Protein AF-A0A4P5P5Z7-F1 (afdb_monomer_lite)

Sequence (112 aa):
MKWGDQAMESFSYRGLKITPVQTKWMLKELASYMTFEGAITYERLKEDEFNYYLMPKRDLLQLLERVAPSNQEPVIVYRVEGTLVTNHLKNEEIRGEYLATRWGFLQLVCKE

Foldseek 3Di:
DDPDDPPPQWDDAQFKIKHKDQDPDDPVRQVVQWDQAQFEFQDDDPPDPHHYHHANPVSQVVVCVSVPQCPDPPFIKIFIFGWHDHPPDPTDTDGAIWGRDPGGTTGGDDDD

Structure (mmCIF, N/CA/C/O backbone):
data_AF-A0A4P5P5Z7-F1
#
_entry.id   AF-A0A4P5P5Z7-F1
#
loop_
_atom_site.group_PDB
_atom_site.id
_atom_site.type_symbol
_atom_site.label_atom_id
_atom_site.label_alt_id
_atom_site.label_comp_id
_atom_site.label_asym_id
_atom_site.label_entity_id
_atom_site.label_seq_id
_atom_site.pdbx_PDB_ins_code
_atom_site.Cartn_x
_atom_site.Cartn_y
_atom_site.Cartn_z
_atom_site.occupancy
_atom_site.B_iso_or_equiv
_atom_site.auth_seq_id
_atom_site.auth_comp_id
_atom_site.auth_asym_id
_atom_site.auth_atom_id
_atom_site.pdbx_PDB_model_num
ATOM 1 N N . MET A 1 1 ? 8.202 15.708 29.208 1.00 34.72 1 MET A N 1
ATOM 2 C CA . MET A 1 1 ? 8.414 15.624 27.748 1.00 34.72 1 MET A CA 1
ATOM 3 C C . MET A 1 1 ? 7.053 15.521 27.090 1.00 34.72 1 MET A C 1
ATOM 5 O O . MET A 1 1 ? 6.357 14.547 27.335 1.00 34.72 1 MET A O 1
ATOM 9 N N . LYS A 1 2 ? 6.630 16.558 26.361 1.00 32.75 2 LYS A N 1
ATOM 10 C CA . LYS A 1 2 ? 5.386 16.518 25.591 1.00 32.75 2 LYS A CA 1
ATOM 11 C C . LYS A 1 2 ? 5.660 15.712 24.324 1.00 32.75 2 LYS A C 1
ATOM 13 O O . LYS A 1 2 ? 6.438 16.155 23.490 1.00 32.75 2 LYS A O 1
ATOM 18 N N . TRP A 1 3 ? 5.071 14.528 24.219 1.00 38.25 3 TRP A N 1
ATOM 19 C CA . TRP A 1 3 ? 4.897 13.853 22.936 1.00 38.25 3 TRP A CA 1
ATOM 20 C C . TRP A 1 3 ? 3.772 14.600 22.219 1.00 38.25 3 TRP A C 1
ATOM 22 O O . TRP A 1 3 ? 2.602 14.301 22.423 1.00 38.25 3 TRP A O 1
ATOM 32 N N . GLY A 1 4 ? 4.122 15.679 21.528 1.00 35.62 4 GLY A N 1
ATOM 33 C CA . GLY A 1 4 ? 3.183 16.510 20.785 1.00 35.62 4 GLY A CA 1
ATOM 34 C C . GLY A 1 4 ? 3.684 16.655 19.361 1.00 35.62 4 GLY A C 1
ATOM 35 O O . GLY A 1 4 ? 4.758 17.213 19.161 1.00 35.62 4 GLY A O 1
ATOM 36 N N . ASP A 1 5 ? 2.914 16.109 18.423 1.00 39.41 5 ASP A N 1
ATOM 37 C CA . ASP A 1 5 ? 2.945 16.407 16.992 1.00 39.41 5 ASP A CA 1
ATOM 38 C C . ASP A 1 5 ? 4.312 16.314 16.302 1.00 39.41 5 ASP A C 1
ATOM 40 O O . ASP A 1 5 ? 4.842 17.294 15.781 1.00 39.41 5 ASP A O 1
ATOM 44 N N . GLN A 1 6 ? 4.838 15.093 16.154 1.00 43.53 6 GLN A N 1
ATOM 45 C CA . GLN A 1 6 ? 5.511 14.806 14.887 1.00 43.53 6 GLN A CA 1
ATOM 46 C C . GLN A 1 6 ? 4.411 14.752 13.826 1.00 43.53 6 GLN A C 1
ATOM 48 O O . GLN A 1 6 ? 3.785 13.715 13.613 1.00 43.53 6 GLN A O 1
ATOM 53 N N . ALA A 1 7 ? 4.127 15.898 13.203 1.00 51.62 7 ALA A N 1
ATOM 54 C CA . ALA A 1 7 ? 3.403 15.913 11.946 1.00 51.62 7 ALA A CA 1
ATOM 55 C C . ALA A 1 7 ? 4.148 14.948 11.018 1.00 51.62 7 ALA A C 1
ATOM 57 O O . ALA A 1 7 ? 5.307 15.185 10.680 1.00 51.62 7 ALA A O 1
ATOM 58 N N . MET A 1 8 ? 3.539 13.809 10.681 1.00 67.38 8 MET A N 1
ATOM 59 C CA . MET A 1 8 ? 4.108 12.975 9.635 1.00 67.38 8 MET A CA 1
ATOM 60 C C . MET A 1 8 ? 4.028 13.818 8.363 1.00 67.38 8 MET A C 1
ATOM 62 O O . MET A 1 8 ? 2.943 14.147 7.887 1.00 67.38 8 MET A O 1
ATOM 66 N N . GLU A 1 9 ? 5.173 14.275 7.875 1.00 83.06 9 GLU A N 1
ATOM 67 C CA . GLU A 1 9 ? 5.233 15.088 6.670 1.00 83.06 9 GLU A CA 1
ATOM 68 C C . GLU A 1 9 ? 5.105 14.194 5.437 1.00 83.06 9 GLU A C 1
ATOM 70 O O . GLU A 1 9 ? 5.455 13.010 5.450 1.00 83.06 9 GLU A O 1
ATOM 75 N N . SER A 1 10 ? 4.589 14.767 4.349 1.00 90.88 10 SER A N 1
ATOM 76 C CA . SER A 1 10 ? 4.619 14.071 3.065 1.00 90.88 10 SER A CA 1
ATOM 77 C C . SER A 1 10 ? 6.063 13.872 2.621 1.00 90.88 10 SER A C 1
ATOM 79 O O . SER A 1 10 ? 6.885 14.776 2.763 1.00 90.88 10 SER A O 1
ATOM 81 N N . PHE A 1 11 ? 6.370 12.725 2.027 1.00 93.19 11 PHE A N 1
ATOM 82 C CA . PHE A 1 11 ? 7.713 12.439 1.537 1.00 93.19 11 PHE A CA 1
ATOM 83 C C . PHE A 1 11 ? 7.689 11.717 0.196 1.00 93.19 11 PHE A C 1
ATOM 85 O O . PHE A 1 11 ? 6.730 11.030 -0.154 1.00 93.19 11 PHE A O 1
ATOM 92 N N . SER A 1 12 ? 8.783 11.858 -0.549 1.00 93.00 12 SER A N 1
ATOM 93 C CA . SER A 1 12 ? 8.987 11.137 -1.800 1.00 93.00 12 SER A CA 1
ATOM 94 C C . SER A 1 12 ? 9.818 9.877 -1.573 1.00 93.00 12 SER A C 1
ATOM 96 O O . SER A 1 12 ? 10.823 9.891 -0.857 1.00 93.00 12 SER A O 1
ATOM 98 N N . TYR A 1 13 ? 9.434 8.787 -2.226 1.00 91.00 13 TYR A N 1
ATOM 99 C CA . TYR A 1 13 ? 10.163 7.527 -2.229 1.00 91.00 13 TYR A CA 1
ATOM 100 C C . TYR A 1 13 ? 10.100 6.899 -3.620 1.00 91.00 13 TYR A C 1
ATOM 102 O O . TYR A 1 13 ? 9.040 6.479 -4.064 1.00 91.00 13 TYR A O 1
ATOM 110 N N . ARG A 1 14 ? 11.242 6.828 -4.318 1.00 88.31 14 ARG A N 1
ATOM 111 C CA . ARG A 1 14 ? 11.368 6.110 -5.606 1.00 88.31 14 ARG A CA 1
ATOM 112 C C . ARG A 1 14 ? 10.317 6.500 -6.668 1.00 88.31 14 ARG A C 1
ATOM 114 O O . ARG A 1 14 ? 9.825 5.641 -7.383 1.00 88.31 14 ARG A O 1
ATOM 121 N N . GLY A 1 15 ? 9.985 7.788 -6.779 1.00 88.69 15 GLY A N 1
ATOM 122 C CA . GLY A 1 15 ? 8.977 8.278 -7.735 1.00 88.69 15 GLY A CA 1
ATOM 123 C C . GLY A 1 15 ? 7.535 8.247 -7.218 1.00 88.69 15 GLY A C 1
ATOM 124 O O . GLY A 1 15 ? 6.644 8.764 -7.886 1.00 88.69 15 GLY A O 1
ATOM 125 N N . LEU A 1 16 ? 7.315 7.718 -6.013 1.00 92.81 16 LEU A N 1
ATOM 126 C CA . LEU A 1 16 ? 6.066 7.848 -5.274 1.00 92.81 16 LEU A CA 1
ATOM 127 C C . LEU A 1 16 ? 6.124 9.075 -4.369 1.00 92.81 16 LEU A C 1
ATOM 129 O O . LEU A 1 16 ? 7.153 9.345 -3.746 1.00 92.81 16 LEU A O 1
ATOM 133 N N . LYS A 1 17 ? 5.003 9.770 -4.244 1.00 95.44 17 LYS A N 1
ATOM 134 C CA . LYS A 1 17 ? 4.726 10.737 -3.189 1.00 95.44 17 LYS A CA 1
ATOM 135 C C . LYS A 1 17 ? 3.777 10.085 -2.188 1.00 95.44 17 LYS A C 1
ATOM 137 O O . LYS A 1 17 ? 2.733 9.559 -2.565 1.00 95.44 17 LYS A O 1
ATOM 142 N N . ILE A 1 18 ? 4.175 10.100 -0.922 1.00 94.00 18 ILE A N 1
ATOM 143 C CA . ILE A 1 18 ? 3.469 9.477 0.190 1.00 94.00 18 ILE A CA 1
ATOM 144 C C . ILE A 1 18 ? 3.022 10.598 1.114 1.00 94.00 18 ILE A C 1
ATOM 146 O O . ILE A 1 18 ? 3.851 11.317 1.670 1.00 94.00 18 ILE A O 1
ATOM 150 N N . THR A 1 19 ? 1.714 10.741 1.280 1.00 93.56 19 THR A N 1
ATOM 151 C CA . THR A 1 19 ? 1.104 11.729 2.164 1.00 93.56 19 THR A CA 1
ATOM 152 C C . THR A 1 19 ? 0.325 10.997 3.251 1.00 93.56 19 THR A C 1
ATOM 154 O O . THR A 1 19 ? -0.642 10.306 2.933 1.00 93.56 19 THR A O 1
ATOM 157 N N . PRO A 1 20 ? 0.715 11.115 4.527 1.00 90.62 20 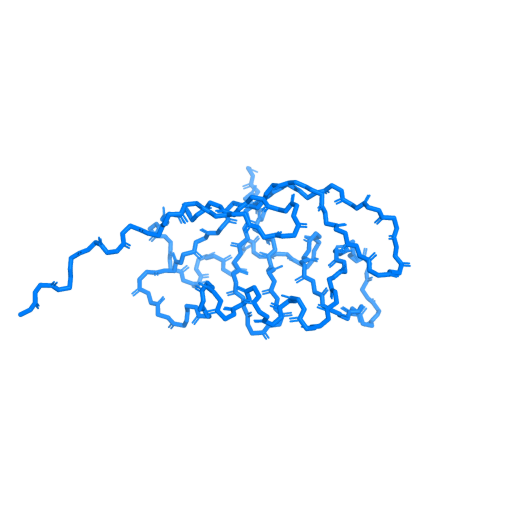PRO A N 1
ATOM 158 C CA . PRO A 1 20 ? -0.064 10.554 5.619 1.00 90.62 20 PRO A CA 1
ATOM 159 C C . PRO A 1 20 ? -1.406 11.285 5.727 1.00 90.62 20 PRO A C 1
ATOM 161 O O . PRO A 1 20 ? -1.489 12.511 5.668 1.00 90.62 20 PRO A O 1
ATOM 164 N N . VAL A 1 21 ? -2.462 10.504 5.886 1.00 88.75 21 VAL A N 1
ATOM 165 C CA . VAL A 1 21 ? -3.844 10.921 6.069 1.00 88.75 21 VAL A CA 1
ATOM 166 C C . VAL A 1 21 ? -4.253 10.420 7.446 1.00 88.75 21 VAL A C 1
ATOM 168 O O . VAL A 1 21 ? -4.437 9.221 7.669 1.00 88.75 21 VAL A O 1
ATOM 171 N N . GLN A 1 22 ? -4.352 11.343 8.401 1.00 77.94 22 GLN A N 1
ATOM 172 C CA . GLN A 1 22 ? -4.890 11.009 9.713 1.00 77.94 22 GLN A CA 1
ATOM 173 C C . GLN A 1 22 ? -6.365 10.643 9.554 1.00 77.94 22 GLN A C 1
ATOM 175 O O . GLN A 1 22 ? -7.158 11.437 9.047 1.00 77.94 22 GLN A O 1
ATOM 180 N N . THR A 1 23 ? -6.726 9.444 9.997 1.00 78.38 23 THR A N 1
ATOM 181 C CA . THR A 1 23 ? -8.114 8.994 10.050 1.00 78.38 23 THR A CA 1
ATOM 182 C C . THR A 1 23 ? -8.550 8.811 11.498 1.00 78.38 23 THR A C 1
ATOM 184 O O . THR A 1 23 ? -7.739 8.566 12.389 1.00 78.38 23 THR A O 1
ATOM 187 N N . LYS A 1 24 ? -9.856 8.957 11.735 1.00 81.38 24 LYS A N 1
ATOM 188 C CA . LYS A 1 24 ? -10.486 8.614 13.017 1.00 81.38 24 LYS A CA 1
ATOM 189 C C . LYS A 1 24 ? -10.871 7.134 13.093 1.00 81.38 24 LYS A C 1
ATOM 191 O O . LYS A 1 24 ? -11.367 6.708 14.129 1.00 81.38 24 LYS A O 1
ATOM 196 N N . TRP A 1 25 ? -10.685 6.381 12.007 1.00 80.88 25 TRP A N 1
ATOM 197 C CA . TRP A 1 25 ? -11.063 4.977 11.925 1.00 80.88 25 TRP A CA 1
ATOM 198 C C . TRP A 1 25 ? -10.093 4.074 12.683 1.00 80.88 25 TRP A C 1
ATOM 200 O O . TRP A 1 25 ? -8.871 4.213 12.597 1.00 80.88 25 TRP A O 1
ATOM 210 N N . MET A 1 26 ? -10.661 3.106 13.390 1.00 84.56 26 MET A N 1
ATOM 211 C CA . MET A 1 26 ? -9.930 2.009 14.009 1.00 84.56 26 MET A CA 1
ATOM 212 C C . MET A 1 26 ? -9.539 0.969 12.955 1.00 84.56 26 MET A C 1
ATOM 214 O O . MET A 1 26 ? -10.185 0.831 11.911 1.00 84.56 26 MET A O 1
ATOM 218 N N . LEU A 1 27 ? -8.525 0.152 13.258 1.00 83.06 27 LEU A N 1
ATOM 219 C CA . LEU A 1 27 ? -8.066 -0.909 12.352 1.00 83.06 27 LEU A CA 1
ATOM 220 C C . LEU A 1 27 ? -9.203 -1.859 11.941 1.00 83.06 27 LEU A C 1
ATOM 222 O O . LEU A 1 27 ? -9.284 -2.282 10.790 1.00 83.06 27 LEU A O 1
ATOM 226 N N . LYS A 1 28 ? -10.105 -2.171 12.881 1.00 85.06 28 LYS A N 1
ATOM 227 C CA . LYS A 1 28 ? -11.259 -3.049 12.648 1.00 85.06 28 LYS A CA 1
ATOM 228 C C . LYS A 1 28 ? -12.231 -2.482 11.611 1.00 85.06 28 LYS A C 1
ATOM 230 O O . LYS A 1 28 ? -12.809 -3.246 10.847 1.00 85.06 28 LYS A O 1
ATOM 235 N N . GLU A 1 29 ? -12.413 -1.165 11.590 1.00 87.44 29 GLU A N 1
ATOM 236 C CA . GLU A 1 29 ? -13.285 -0.491 10.624 1.00 87.44 29 GLU A CA 1
ATOM 237 C C . GLU A 1 29 ? -12.611 -0.464 9.250 1.00 87.44 29 GLU A C 1
ATOM 239 O O . GLU A 1 29 ? -13.212 -0.866 8.254 1.00 87.44 29 GLU A O 1
ATOM 244 N N . LEU A 1 30 ? -11.322 -0.109 9.222 1.00 86.75 30 LEU A N 1
ATOM 245 C CA . LEU A 1 30 ? -10.493 -0.115 8.016 1.00 86.75 30 LEU A CA 1
ATOM 246 C C . LEU A 1 30 ? -10.436 -1.480 7.330 1.00 86.75 30 LEU A C 1
ATOM 248 O O . LEU A 1 30 ? -10.439 -1.538 6.105 1.00 86.75 30 LEU A O 1
ATOM 252 N N . ALA A 1 31 ? -10.423 -2.572 8.099 1.00 85.62 31 ALA A N 1
ATOM 253 C CA . ALA A 1 31 ? -10.351 -3.931 7.563 1.00 85.62 31 ALA A CA 1
ATOM 254 C C . ALA A 1 31 ? -11.493 -4.256 6.587 1.00 85.62 31 ALA A C 1
ATOM 256 O O . ALA A 1 31 ? -11.291 -5.035 5.662 1.00 85.62 31 ALA A O 1
ATOM 257 N N . SER A 1 32 ? -12.666 -3.632 6.751 1.00 88.88 32 SER A N 1
ATOM 258 C CA . SER A 1 32 ? -13.802 -3.816 5.837 1.00 88.88 32 SER A CA 1
ATOM 259 C C . SER A 1 32 ? -13.626 -3.141 4.468 1.00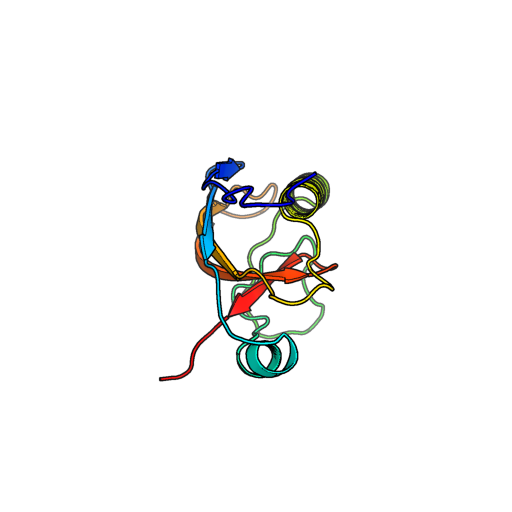 88.88 32 SER A C 1
ATOM 261 O O . SER A 1 32 ? -14.315 -3.508 3.519 1.00 88.88 32 SER A O 1
ATOM 263 N N . TYR A 1 33 ? -12.685 -2.198 4.358 1.00 89.69 33 TYR A N 1
ATOM 264 C CA . TYR A 1 33 ? -12.370 -1.455 3.134 1.00 89.69 33 TYR A CA 1
ATOM 265 C C . TYR A 1 33 ? -11.075 -1.925 2.462 1.00 89.69 33 TYR A C 1
ATOM 267 O O . TYR A 1 33 ? -10.753 -1.463 1.368 1.00 89.69 33 TYR A O 1
ATOM 275 N N . MET A 1 34 ? -10.310 -2.809 3.110 1.00 90.00 34 MET A N 1
ATOM 276 C CA . MET A 1 34 ? -9.066 -3.333 2.550 1.00 90.00 34 MET A CA 1
ATOM 277 C C . MET A 1 34 ? -9.349 -4.270 1.382 1.00 90.00 34 MET A C 1
ATOM 279 O O . MET A 1 34 ? -10.209 -5.146 1.460 1.00 90.00 34 MET A O 1
ATOM 283 N N . THR A 1 35 ? -8.563 -4.125 0.324 1.00 89.31 35 THR A N 1
ATOM 284 C CA . THR A 1 35 ? -8.570 -5.024 -0.825 1.00 89.31 35 THR A CA 1
ATOM 285 C C . THR A 1 35 ? -7.145 -5.412 -1.211 1.00 89.31 35 THR A C 1
ATOM 287 O O . THR A 1 35 ? -6.183 -4.672 -0.979 1.00 89.31 35 THR A O 1
ATOM 290 N N . PHE A 1 36 ? -7.017 -6.606 -1.788 1.00 87.75 36 PHE A N 1
ATOM 291 C CA . PHE A 1 36 ? -5.789 -7.039 -2.448 1.00 87.75 36 PHE A CA 1
ATOM 292 C C . PHE A 1 36 ? -5.649 -6.437 -3.848 1.00 87.75 36 PHE A C 1
ATOM 294 O O . PHE A 1 36 ? -4.533 -6.362 -4.360 1.00 87.75 36 PHE A O 1
ATOM 301 N N . GLU A 1 37 ? -6.747 -5.965 -4.446 1.00 88.06 37 GLU A N 1
ATOM 302 C CA . GLU A 1 37 ? -6.693 -5.242 -5.710 1.00 88.06 37 GLU A CA 1
ATOM 303 C C . GLU A 1 37 ? -5.966 -3.904 -5.541 1.00 88.06 37 GLU A C 1
ATOM 305 O O . GLU A 1 37 ? -6.268 -3.124 -4.644 1.00 88.06 37 GLU A O 1
ATOM 310 N N . GLY A 1 38 ? -4.958 -3.682 -6.381 1.00 88.69 38 GLY A N 1
ATOM 311 C CA . GLY A 1 38 ? -4.038 -2.554 -6.329 1.00 88.69 38 GLY A CA 1
ATOM 312 C C . GLY A 1 38 ? -3.110 -2.547 -5.111 1.00 88.69 38 GLY A C 1
ATOM 313 O O . GLY A 1 38 ? -2.447 -1.545 -4.865 1.00 88.69 38 GLY A O 1
ATOM 314 N N . ALA A 1 39 ? -2.993 -3.645 -4.355 1.00 91.25 39 ALA A N 1
ATOM 315 C CA . ALA A 1 39 ? -2.024 -3.723 -3.264 1.00 91.25 39 ALA A CA 1
ATOM 316 C C . ALA A 1 39 ? -0.576 -3.591 -3.774 1.00 91.25 39 ALA A C 1
ATOM 318 O O . ALA A 1 39 ? -0.226 -4.097 -4.842 1.00 91.25 39 ALA A O 1
ATOM 319 N N . ILE A 1 40 ? 0.293 -2.953 -2.983 1.00 92.12 40 ILE A N 1
ATOM 320 C CA . ILE A 1 40 ? 1.733 -2.863 -3.265 1.00 92.12 40 ILE A CA 1
ATOM 321 C C . ILE A 1 40 ? 2.456 -3.932 -2.448 1.00 92.12 40 ILE A C 1
ATOM 323 O O . ILE A 1 40 ? 2.520 -3.855 -1.218 1.00 92.12 40 ILE A O 1
ATOM 327 N N . THR A 1 41 ? 3.025 -4.915 -3.139 1.00 89.94 41 THR A N 1
ATOM 328 C CA . THR A 1 41 ? 3.662 -6.105 -2.554 1.00 89.94 41 THR A CA 1
ATOM 329 C C . THR A 1 41 ? 4.980 -6.427 -3.261 1.00 89.94 41 THR A C 1
ATOM 331 O O . THR A 1 41 ? 5.285 -5.875 -4.316 1.00 89.94 41 THR A O 1
ATOM 334 N N . TYR A 1 42 ? 5.796 -7.306 -2.678 1.00 87.50 42 TYR A N 1
ATOM 335 C CA . TYR A 1 42 ? 7.024 -7.804 -3.306 1.00 87.50 42 TYR A CA 1
ATOM 336 C C . TYR A 1 42 ? 6.863 -9.161 -3.992 1.00 87.50 42 TYR A C 1
ATOM 338 O O . TYR A 1 42 ? 7.747 -9.579 -4.743 1.00 87.50 42 TYR A O 1
ATOM 346 N N . GLU A 1 43 ? 5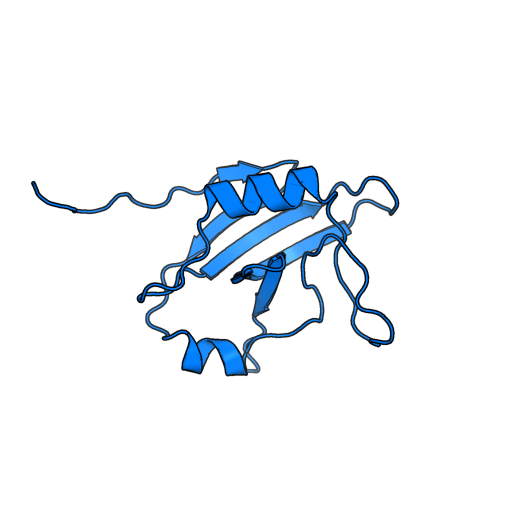.758 -9.855 -3.738 1.00 83.31 43 GLU A N 1
ATOM 347 C CA . GLU A 1 43 ? 5.468 -11.161 -4.311 1.00 83.31 43 GLU A CA 1
ATOM 348 C C . GLU A 1 43 ? 4.042 -11.215 -4.842 1.00 83.31 43 GLU A C 1
ATOM 350 O O . GLU A 1 43 ? 3.131 -10.590 -4.301 1.00 83.31 43 GLU A O 1
ATOM 355 N N . ARG A 1 44 ? 3.868 -11.978 -5.922 1.00 75.62 44 ARG A N 1
ATOM 356 C CA . ARG A 1 44 ? 2.547 -12.291 -6.458 1.00 75.62 44 ARG A CA 1
ATOM 357 C C . ARG A 1 44 ? 1.851 -13.208 -5.459 1.00 75.62 44 ARG A C 1
ATOM 359 O O . ARG A 1 44 ? 2.431 -14.233 -5.092 1.00 75.62 44 ARG A O 1
ATOM 366 N N . LEU A 1 45 ? 0.631 -12.874 -5.053 1.00 69.75 45 LEU A N 1
ATOM 367 C CA . LEU A 1 45 ? -0.202 -13.828 -4.330 1.00 69.75 45 LEU A CA 1
ATOM 368 C C . LEU A 1 45 ? -0.536 -14.959 -5.307 1.00 69.75 45 LEU A C 1
ATOM 370 O O . LEU A 1 45 ? -0.993 -14.721 -6.427 1.00 69.75 45 LEU A O 1
ATOM 374 N N . LYS A 1 46 ? -0.152 -16.187 -4.951 1.00 57.34 46 LYS A N 1
ATOM 375 C CA . LYS A 1 46 ? -0.391 -17.351 -5.804 1.00 57.34 46 LYS A CA 1
ATOM 376 C C . LYS A 1 46 ? -1.903 -17.563 -5.866 1.00 57.34 46 LYS A C 1
ATOM 378 O O . LYS A 1 46 ? -2.485 -17.839 -4.829 1.00 57.34 46 LYS A O 1
ATOM 383 N N . GLU A 1 47 ? -2.462 -17.493 -7.075 1.00 57.03 47 GLU A N 1
ATOM 384 C CA . GLU A 1 47 ? -3.838 -17.908 -7.426 1.00 57.03 47 GLU A CA 1
ATOM 385 C C . GLU A 1 47 ? -4.949 -16.855 -7.293 1.00 57.03 47 GLU A C 1
ATOM 387 O O . GLU A 1 47 ? -6.114 -17.191 -7.481 1.00 57.03 47 GLU A O 1
ATOM 392 N N . ASP A 1 48 ? -4.616 -15.583 -7.081 1.00 63.16 48 ASP A N 1
ATOM 393 C CA . ASP A 1 48 ? -5.627 -14.526 -7.005 1.00 63.16 48 ASP A CA 1
ATOM 394 C C . ASP A 1 48 ? -5.875 -13.821 -8.354 1.00 63.16 48 ASP A C 1
ATOM 396 O O . ASP A 1 48 ? -4.938 -13.483 -9.079 1.00 63.16 48 ASP A O 1
ATOM 400 N N . GLU A 1 49 ? -7.146 -13.532 -8.663 1.00 72.56 49 GLU A N 1
ATOM 401 C CA . GLU A 1 49 ? -7.575 -12.723 -9.824 1.00 72.56 49 GLU A CA 1
ATOM 402 C C . GLU A 1 49 ?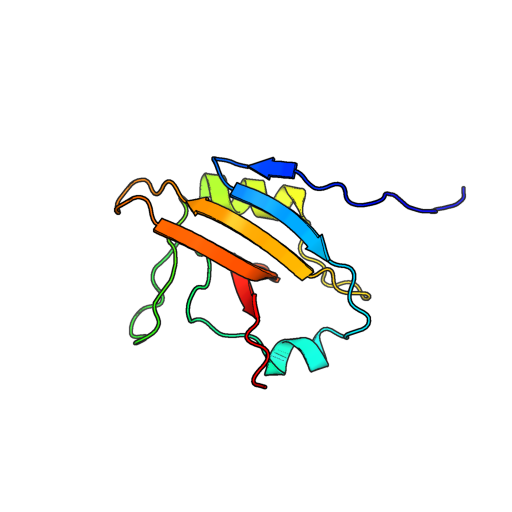 -7.327 -11.210 -9.637 1.00 72.56 49 GLU A C 1
ATOM 404 O O . GLU A 1 49 ? -7.695 -10.400 -10.487 1.00 72.56 49 GLU A O 1
ATOM 409 N N . PHE A 1 50 ? -6.712 -10.802 -8.525 1.00 77.62 50 PHE A N 1
ATOM 410 C CA . PHE A 1 50 ? -6.499 -9.395 -8.195 1.00 77.62 50 PHE A CA 1
ATOM 411 C C . PHE A 1 50 ? -5.301 -8.796 -8.937 1.00 77.62 50 PHE A C 1
ATOM 413 O O . PHE A 1 50 ? -4.222 -9.388 -9.021 1.00 77.62 50 PHE A O 1
ATOM 420 N N . ASN A 1 51 ? -5.461 -7.557 -9.399 1.00 81.00 51 ASN A N 1
ATOM 421 C CA . ASN A 1 51 ? -4.341 -6.742 -9.859 1.00 81.00 51 ASN A CA 1
ATOM 422 C C . ASN A 1 51 ? -3.505 -6.297 -8.654 1.00 81.00 51 ASN A C 1
ATOM 424 O O . ASN A 1 51 ? -4.063 -5.917 -7.634 1.00 81.00 51 ASN A O 1
ATOM 428 N N . TYR A 1 52 ? -2.179 -6.291 -8.754 1.00 84.81 52 TYR A N 1
ATOM 429 C CA . TYR A 1 52 ? -1.299 -5.766 -7.704 1.00 84.81 52 TYR A CA 1
ATOM 430 C C . TYR A 1 52 ? -0.078 -5.088 -8.321 1.00 84.81 52 TYR A C 1
ATOM 432 O O . TYR A 1 52 ? 0.368 -5.426 -9.420 1.00 84.81 52 TYR A O 1
ATOM 440 N N . TYR A 1 53 ? 0.504 -4.157 -7.574 1.00 87.94 53 TYR A N 1
ATOM 441 C CA . TYR A 1 53 ? 1.727 -3.466 -7.949 1.00 87.94 53 TYR A CA 1
ATOM 442 C C . TYR A 1 53 ? 2.935 -4.138 -7.291 1.00 87.94 53 TYR A C 1
ATOM 444 O O . TYR A 1 53 ? 2.966 -4.350 -6.077 1.00 87.94 53 TYR A O 1
ATOM 452 N N . LEU A 1 54 ? 3.953 -4.479 -8.088 1.00 88.00 54 LEU A N 1
ATOM 453 C CA . LEU A 1 54 ? 5.147 -5.165 -7.587 1.00 88.00 54 LEU A CA 1
ATOM 454 C C . LEU A 1 54 ? 6.284 -4.194 -7.276 1.00 88.00 54 LEU A C 1
ATOM 456 O O . LEU A 1 54 ? 6.815 -3.549 -8.168 1.00 88.00 54 LEU A O 1
ATOM 460 N N . MET A 1 55 ? 6.746 -4.164 -6.032 1.00 89.19 55 MET A N 1
ATOM 461 C CA . MET A 1 55 ? 7.947 -3.437 -5.623 1.00 89.19 55 MET A CA 1
ATOM 462 C C . MET A 1 55 ? 9.060 -4.429 -5.250 1.00 89.19 55 MET A C 1
ATOM 464 O O . MET A 1 55 ? 8.786 -5.431 -4.592 1.00 89.19 55 MET A O 1
ATOM 468 N N . PRO A 1 56 ? 10.337 -4.185 -5.600 1.00 88.81 56 PRO A N 1
ATOM 469 C CA . PRO A 1 56 ? 11.429 -5.028 -5.121 1.00 88.81 56 PRO A CA 1
ATOM 470 C C . PRO A 1 56 ? 11.415 -5.141 -3.592 1.00 88.81 56 PRO A C 1
ATOM 472 O O . PRO A 1 56 ? 11.308 -4.133 -2.895 1.00 88.81 56 PRO A O 1
ATOM 475 N N . LYS A 1 57 ? 11.588 -6.358 -3.054 1.00 90.25 57 LYS A N 1
ATOM 476 C CA . LYS A 1 57 ? 11.502 -6.635 -1.605 1.00 90.25 57 LYS A CA 1
ATOM 477 C C . LYS A 1 57 ? 12.305 -5.652 -0.750 1.00 90.25 57 LYS A C 1
ATOM 479 O O . LYS A 1 57 ? 11.815 -5.173 0.264 1.00 90.25 57 LYS A O 1
ATOM 484 N N . ARG A 1 58 ? 13.534 -5.331 -1.167 1.00 90.25 58 ARG A N 1
ATOM 485 C CA . ARG A 1 58 ? 14.404 -4.383 -0.456 1.00 90.25 58 ARG A CA 1
ATOM 486 C C . ARG A 1 58 ? 13.797 -2.979 -0.373 1.00 90.25 58 ARG A C 1
ATOM 488 O O . ARG A 1 58 ? 13.928 -2.341 0.666 1.00 90.25 58 ARG A O 1
ATOM 495 N N . ASP A 1 59 ? 13.198 -2.498 -1.458 1.00 90.31 59 ASP A N 1
ATOM 496 C CA . ASP A 1 59 ? 12.598 -1.165 -1.491 1.00 90.31 59 ASP A CA 1
ATOM 497 C C . ASP A 1 59 ? 11.292 -1.146 -0.680 1.00 90.31 59 ASP A C 1
ATOM 499 O O . ASP A 1 59 ? 11.073 -0.232 0.110 1.00 90.31 59 ASP A O 1
ATOM 503 N N . LEU A 1 60 ? 10.485 -2.212 -0.761 1.00 90.69 60 LEU A N 1
ATOM 504 C CA . LEU A 1 60 ? 9.267 -2.329 0.046 1.00 90.69 60 LEU A CA 1
ATOM 505 C C . LEU A 1 60 ? 9.575 -2.316 1.545 1.00 90.69 60 LEU A C 1
ATOM 507 O O . LEU A 1 60 ? 8.928 -1.595 2.299 1.00 90.69 60 LEU A O 1
ATOM 511 N N . LEU A 1 61 ? 10.583 -3.076 1.979 1.00 90.44 61 LEU A N 1
ATOM 512 C CA . LEU A 1 61 ? 10.991 -3.114 3.383 1.00 90.44 61 LEU A CA 1
ATOM 513 C C . LEU A 1 61 ? 11.489 -1.748 3.870 1.00 90.44 61 LEU A C 1
ATOM 515 O O . LEU A 1 61 ? 11.055 -1.296 4.923 1.00 90.44 61 LEU A O 1
ATOM 519 N N . GLN A 1 62 ? 12.317 -1.050 3.085 1.00 90.81 62 GLN A N 1
ATOM 520 C CA . GLN A 1 62 ? 12.755 0.311 3.425 1.00 90.81 62 GLN A CA 1
ATOM 521 C C . GLN A 1 62 ? 11.589 1.300 3.508 1.00 90.81 62 GLN A C 1
ATOM 523 O O . GLN A 1 62 ? 11.605 2.206 4.340 1.00 90.81 62 GLN A O 1
ATOM 528 N N . LEU A 1 63 ? 10.590 1.163 2.633 1.00 91.06 63 LEU A N 1
ATOM 529 C CA . LEU A 1 63 ? 9.401 2.003 2.682 1.00 91.06 63 LEU A CA 1
ATOM 530 C C . LEU A 1 63 ? 8.575 1.714 3.945 1.00 91.06 63 LEU A C 1
ATOM 532 O O . LEU A 1 63 ? 8.185 2.655 4.630 1.00 91.06 63 LEU A O 1
ATOM 536 N N . LEU A 1 64 ? 8.370 0.439 4.293 1.00 89.50 64 LEU A N 1
ATOM 537 C CA . LEU A 1 64 ? 7.669 0.024 5.515 1.00 89.50 64 LEU A CA 1
ATOM 538 C C . LEU A 1 64 ? 8.389 0.483 6.794 1.00 89.50 64 LEU A C 1
ATOM 540 O O . LEU A 1 64 ? 7.735 0.931 7.733 1.00 89.50 64 LEU A O 1
ATOM 544 N N . GLU A 1 65 ? 9.724 0.438 6.823 1.00 88.19 65 GLU A N 1
ATOM 545 C CA . GLU A 1 65 ? 10.534 0.961 7.934 1.00 88.19 65 GLU A CA 1
ATOM 546 C C . GLU A 1 65 ? 10.332 2.467 8.149 1.00 88.19 65 GLU A C 1
ATOM 548 O O . GLU A 1 65 ? 10.360 2.934 9.286 1.00 88.19 65 GLU A O 1
ATOM 553 N N . ARG A 1 66 ? 10.092 3.234 7.076 1.00 87.50 66 ARG A N 1
ATOM 554 C CA . ARG A 1 66 ? 9.847 4.683 7.161 1.00 87.50 66 ARG A CA 1
ATOM 555 C C . ARG A 1 66 ? 8.468 5.043 7.687 1.00 87.50 66 ARG A C 1
ATOM 557 O O . ARG A 1 66 ? 8.321 6.104 8.284 1.00 87.50 66 ARG A O 1
ATOM 564 N N . VAL A 1 67 ? 7.465 4.208 7.426 1.00 83.94 67 VAL A N 1
ATOM 565 C CA . VAL A 1 67 ? 6.081 4.496 7.827 1.00 83.94 67 VAL A CA 1
ATOM 566 C C . VAL A 1 67 ? 5.665 3.807 9.124 1.00 83.94 67 VAL A C 1
ATOM 568 O O . VAL A 1 67 ? 4.666 4.214 9.696 1.00 83.94 67 VAL A O 1
ATOM 571 N N . ALA A 1 68 ? 6.468 2.854 9.615 1.00 65.69 68 ALA A N 1
ATOM 572 C CA . ALA A 1 68 ? 6.191 1.949 10.732 1.00 65.69 68 ALA A CA 1
ATOM 573 C C . ALA A 1 68 ? 4.877 1.151 10.554 1.00 65.69 68 ALA A C 1
ATOM 575 O O . ALA A 1 68 ? 3.822 1.713 10.272 1.00 65.69 68 ALA A O 1
ATOM 576 N N . PRO A 1 69 ? 4.864 -0.178 10.760 1.00 60.41 69 PRO A N 1
ATOM 577 C CA . PRO A 1 69 ? 3.601 -0.900 10.853 1.00 60.41 69 PRO A CA 1
ATOM 578 C C . PRO A 1 69 ? 2.847 -0.392 12.091 1.00 60.41 69 PRO A C 1
ATOM 580 O O . PRO A 1 69 ? 3.231 -0.701 13.223 1.00 60.41 69 PRO A O 1
ATOM 583 N N . SER A 1 70 ? 1.799 0.416 11.901 1.00 55.69 70 SER A N 1
ATOM 584 C CA . SER A 1 70 ? 0.998 0.934 13.010 1.00 55.69 70 SER A CA 1
ATOM 585 C C . SER A 1 70 ? 0.058 -0.175 13.503 1.00 55.69 70 SER A C 1
ATOM 587 O O . SER A 1 70 ? -1.125 -0.245 13.201 1.00 55.69 70 SER A O 1
ATOM 589 N N . ASN A 1 71 ? 0.598 -1.076 14.326 1.00 56.19 71 ASN A N 1
ATOM 590 C CA . ASN A 1 71 ? -0.231 -1.913 15.203 1.00 56.19 71 ASN A CA 1
ATOM 591 C C . ASN A 1 71 ? -0.836 -1.084 16.360 1.00 56.19 71 ASN A C 1
ATOM 593 O O . ASN A 1 71 ? -1.469 -1.639 17.254 1.00 56.19 71 ASN A O 1
ATOM 597 N N . GLN A 1 72 ? -0.581 0.228 16.379 1.00 58.53 72 GLN A N 1
ATOM 598 C CA . GLN A 1 72 ? -1.077 1.192 17.351 1.00 58.53 72 GLN A CA 1
ATOM 599 C C . GLN A 1 72 ? -2.265 1.962 16.769 1.00 58.53 72 GLN A C 1
ATOM 601 O O . GLN A 1 72 ? -2.273 2.299 15.583 1.00 58.53 72 GLN A O 1
ATOM 606 N N . GLU A 1 73 ? -3.245 2.243 17.625 1.00 62.81 73 GLU A N 1
ATOM 607 C CA . GLU A 1 73 ? -4.323 3.193 17.355 1.00 62.81 73 GLU A CA 1
ATOM 608 C C . GLU A 1 73 ? -3.914 4.594 17.854 1.00 62.81 73 GLU A C 1
ATOM 610 O O . GLU A 1 73 ? -3.338 4.695 18.942 1.00 62.81 73 GLU A O 1
ATOM 615 N N . PRO A 1 74 ? -4.212 5.680 17.114 1.00 69.31 74 PRO A N 1
ATOM 616 C CA . PRO A 1 74 ? -4.939 5.722 15.844 1.00 69.31 74 PRO A CA 1
ATOM 617 C C . PRO A 1 74 ? -4.095 5.237 14.658 1.00 69.31 74 PRO A C 1
ATOM 619 O O . PRO A 1 74 ? -2.891 5.478 14.583 1.00 69.31 74 PRO A O 1
ATOM 622 N N . VAL A 1 75 ? -4.755 4.555 13.722 1.00 81.62 75 VAL A N 1
ATOM 623 C CA . VAL A 1 75 ? -4.114 4.023 12.519 1.00 81.62 75 VAL A CA 1
ATOM 624 C C . VAL A 1 75 ? -3.868 5.148 11.515 1.00 81.62 75 VAL A C 1
ATOM 626 O O . VAL A 1 75 ? -4.706 6.034 11.347 1.00 81.62 75 VAL A O 1
ATOM 629 N N . ILE A 1 76 ? -2.728 5.109 10.827 1.00 87.12 76 ILE A N 1
ATOM 630 C CA . ILE A 1 76 ? -2.374 6.106 9.811 1.00 87.12 76 ILE A CA 1
ATOM 631 C C . ILE A 1 76 ? -2.583 5.506 8.425 1.00 87.12 76 ILE A C 1
ATOM 633 O O . ILE A 1 76 ? -2.014 4.469 8.083 1.00 87.12 76 ILE A O 1
ATOM 637 N N . VAL A 1 77 ? -3.411 6.176 7.627 1.00 90.88 77 VAL A N 1
ATOM 638 C CA . VAL A 1 77 ? -3.608 5.868 6.210 1.00 90.88 77 VAL A CA 1
ATOM 639 C C . VAL A 1 77 ? -2.608 6.686 5.405 1.00 90.88 77 VAL A C 1
ATOM 641 O O . VAL A 1 77 ? -2.257 7.798 5.784 1.00 90.88 77 VAL A O 1
ATOM 644 N N . TYR A 1 78 ? -2.138 6.160 4.284 1.00 92.75 78 TYR A N 1
ATOM 645 C CA . TYR A 1 78 ? -1.222 6.857 3.392 1.00 92.75 78 TYR A CA 1
ATOM 646 C C . TYR A 1 78 ? -1.868 7.029 2.031 1.00 92.75 78 TYR A C 1
ATOM 648 O O . TYR A 1 78 ? -2.206 6.056 1.365 1.00 92.75 78 TYR A O 1
ATOM 656 N N . ARG A 1 79 ? -1.990 8.272 1.578 1.00 94.56 79 ARG A N 1
ATOM 657 C CA . ARG A 1 79 ? -2.228 8.552 0.169 1.00 94.56 79 ARG A CA 1
ATOM 658 C C . ARG A 1 79 ? -0.920 8.358 -0.582 1.00 94.56 79 ARG A C 1
ATOM 660 O O . ARG A 1 79 ? 0.069 9.019 -0.271 1.00 94.56 79 ARG A O 1
ATOM 667 N N . VAL A 1 80 ? -0.923 7.456 -1.554 1.00 94.56 80 VAL A N 1
ATOM 668 C CA . VAL A 1 80 ? 0.238 7.149 -2.391 1.00 94.56 80 VAL A CA 1
ATOM 669 C C . VAL A 1 80 ? -0.112 7.503 -3.828 1.00 94.56 80 VAL A C 1
ATOM 671 O O . VAL A 1 80 ? -1.114 7.024 -4.360 1.00 94.56 80 VAL A O 1
ATOM 674 N N . GLU A 1 81 ? 0.700 8.363 -4.438 1.00 95.25 81 GLU A N 1
ATOM 675 C CA . GLU A 1 81 ? 0.542 8.794 -5.827 1.00 95.25 81 GLU A CA 1
ATOM 676 C C . GLU A 1 81 ? 1.887 8.821 -6.564 1.00 95.25 81 GLU A C 1
ATOM 678 O O . GLU A 1 81 ? 2.910 9.179 -5.980 1.00 95.25 81 GLU A O 1
ATOM 683 N N . GLY A 1 82 ? 1.900 8.454 -7.844 1.00 93.56 82 GLY A N 1
ATOM 684 C CA . GLY A 1 82 ? 3.083 8.530 -8.704 1.00 93.56 82 GLY A CA 1
ATOM 685 C C . GLY A 1 82 ? 3.299 7.266 -9.526 1.00 93.56 82 GLY A C 1
ATOM 686 O O . GLY A 1 82 ? 2.375 6.492 -9.760 1.00 93.56 82 GLY A O 1
ATOM 687 N N . THR A 1 83 ? 4.534 7.058 -9.967 1.00 90.44 83 THR A N 1
ATOM 688 C CA . THR A 1 83 ? 4.900 5.910 -10.801 1.00 90.44 83 THR A CA 1
ATOM 689 C C . THR A 1 83 ? 5.750 4.939 -9.999 1.00 90.44 83 THR A C 1
ATOM 691 O O . THR A 1 83 ? 6.840 5.292 -9.543 1.00 90.44 83 THR A O 1
ATOM 694 N N . LEU A 1 84 ? 5.280 3.703 -9.853 1.00 86.25 84 LEU A N 1
ATOM 695 C CA . LEU A 1 84 ? 6.063 2.641 -9.245 1.00 86.25 84 LEU A CA 1
ATOM 696 C C . LEU A 1 84 ? 7.017 2.048 -10.278 1.00 86.25 84 LEU A C 1
ATOM 698 O O . LEU A 1 84 ? 6.608 1.374 -11.225 1.00 86.25 84 LEU A O 1
ATOM 702 N N . VAL A 1 85 ? 8.310 2.276 -10.059 1.00 73.69 85 VAL A N 1
ATOM 703 C CA . VAL A 1 85 ? 9.368 1.645 -10.848 1.00 73.69 85 VAL A CA 1
ATOM 704 C C . VAL A 1 85 ? 9.605 0.243 -10.302 1.00 73.69 85 VAL A C 1
ATOM 706 O O . VAL A 1 85 ? 10.099 0.067 -9.187 1.00 73.69 85 VAL A O 1
ATOM 709 N N . THR A 1 86 ? 9.245 -0.762 -11.092 1.00 69.19 86 THR A N 1
ATOM 710 C CA . THR A 1 86 ? 9.430 -2.170 -10.734 1.00 69.19 86 THR A CA 1
ATOM 711 C C . THR A 1 86 ? 10.634 -2.736 -11.491 1.00 69.19 86 THR A C 1
ATOM 713 O O . THR A 1 86 ? 10.901 -2.351 -12.627 1.00 69.19 86 THR A O 1
ATOM 716 N N . ASN A 1 87 ? 11.375 -3.673 -10.891 1.00 57.38 87 ASN A N 1
ATOM 717 C CA . ASN A 1 87 ? 12.547 -4.269 -11.553 1.00 57.38 87 ASN A CA 1
ATOM 718 C C . ASN A 1 87 ? 12.184 -5.182 -12.743 1.00 57.38 87 ASN A C 1
ATOM 720 O O . ASN A 1 87 ? 13.074 -5.568 -13.498 1.00 57.38 87 ASN A O 1
ATOM 724 N N . HIS A 1 88 ? 10.912 -5.578 -12.889 1.00 57.44 88 HIS A N 1
ATOM 725 C CA . HIS A 1 88 ? 10.516 -6.687 -13.770 1.00 57.44 88 HIS A CA 1
ATOM 726 C C . HIS A 1 88 ? 9.222 -6.463 -14.570 1.00 57.44 88 HIS A C 1
ATOM 728 O O . HIS A 1 88 ? 8.848 -7.331 -15.356 1.00 57.44 88 HIS A O 1
ATOM 734 N N . LEU A 1 89 ? 8.539 -5.332 -14.402 1.00 54.94 89 LEU A N 1
ATOM 735 C CA . LEU A 1 89 ? 7.315 -4.966 -15.120 1.00 54.94 89 LEU A CA 1
ATOM 736 C C . LEU A 1 89 ? 7.386 -3.500 -15.556 1.00 54.94 89 LEU A C 1
ATOM 738 O O . LEU A 1 89 ? 8.259 -2.749 -15.117 1.00 54.94 89 LEU A O 1
ATOM 742 N N . LYS A 1 90 ? 6.470 -3.109 -16.448 1.00 66.25 90 LYS A N 1
ATOM 743 C CA . LYS A 1 90 ? 6.306 -1.714 -16.864 1.00 66.25 90 LYS A CA 1
ATOM 744 C C . LYS A 1 90 ? 6.147 -0.816 -15.634 1.00 66.25 90 LYS A C 1
ATOM 746 O O . LYS A 1 90 ? 5.745 -1.257 -14.562 1.00 66.25 90 LYS A O 1
ATOM 751 N N . ASN A 1 91 ? 6.502 0.447 -15.814 1.00 76.31 91 ASN A N 1
ATOM 752 C CA . ASN A 1 91 ? 6.188 1.486 -14.851 1.00 76.31 91 ASN A CA 1
ATOM 753 C C . ASN A 1 91 ? 4.666 1.537 -14.669 1.00 76.31 91 ASN A C 1
ATOM 755 O O . ASN A 1 91 ? 3.958 1.797 -15.640 1.00 76.31 91 ASN A O 1
ATOM 759 N N . GLU A 1 92 ? 4.192 1.276 -13.454 1.00 84.56 92 GLU A N 1
ATOM 760 C CA . GLU A 1 92 ? 2.764 1.290 -13.133 1.00 84.56 92 GLU A CA 1
ATOM 761 C C . GLU A 1 92 ? 2.406 2.606 -12.446 1.00 84.56 92 GLU A C 1
ATOM 763 O O . GLU A 1 92 ? 3.111 3.060 -11.538 1.00 84.56 92 GLU A O 1
ATOM 768 N N . GLU A 1 93 ? 1.314 3.232 -12.875 1.00 89.31 93 GLU A N 1
ATOM 769 C CA . GLU A 1 93 ? 0.771 4.392 -12.175 1.00 89.31 93 GLU A CA 1
ATOM 770 C C . GLU A 1 93 ? -0.015 3.933 -10.950 1.00 89.31 93 GLU A C 1
ATOM 772 O O . GLU A 1 93 ? -0.904 3.084 -11.030 1.00 89.31 93 GLU A O 1
ATOM 777 N N . ILE A 1 94 ? 0.322 4.519 -9.807 1.00 91.12 94 ILE A N 1
ATOM 778 C CA . ILE A 1 94 ? -0.323 4.260 -8.529 1.00 91.12 94 ILE A CA 1
ATOM 779 C C . ILE A 1 94 ? -1.008 5.538 -8.086 1.00 91.12 94 ILE A C 1
ATOM 781 O O . ILE A 1 94 ? -0.393 6.604 -8.040 1.00 91.12 94 ILE A O 1
ATOM 785 N N . ARG A 1 95 ? -2.283 5.421 -7.716 1.00 92.94 95 ARG A N 1
ATOM 786 C CA . ARG A 1 95 ? -3.023 6.481 -7.038 1.00 92.94 95 ARG A CA 1
ATOM 787 C C . ARG A 1 95 ? -4.090 5.871 -6.144 1.00 92.94 95 ARG A C 1
ATOM 789 O O . ARG A 1 95 ? -5.032 5.263 -6.635 1.00 92.94 95 ARG A O 1
ATOM 796 N N . GLY A 1 96 ? -3.957 6.050 -4.837 1.00 93.25 96 GLY A N 1
ATOM 797 C CA . GLY A 1 96 ? -4.935 5.518 -3.893 1.00 93.25 96 GLY A CA 1
ATOM 798 C C . GLY A 1 96 ? -4.595 5.806 -2.441 1.00 93.25 96 GLY A C 1
ATOM 799 O O . GLY A 1 96 ? -3.578 6.433 -2.133 1.00 93.25 96 GLY A O 1
ATOM 800 N N . GLU A 1 97 ? -5.465 5.337 -1.556 1.00 93.75 97 GLU A N 1
ATOM 801 C CA . GLU A 1 97 ? -5.254 5.349 -0.114 1.00 93.75 97 GLU A CA 1
ATOM 802 C C . GLU A 1 97 ? -4.898 3.945 0.351 1.00 93.75 97 GLU A C 1
ATOM 804 O O . GLU A 1 97 ? -5.486 2.962 -0.095 1.00 93.75 97 GLU A O 1
ATOM 809 N N . TYR A 1 98 ? -3.898 3.855 1.215 1.00 93.12 98 TYR A N 1
ATOM 810 C CA . TYR A 1 98 ? -3.257 2.604 1.564 1.00 93.12 98 TYR A CA 1
ATOM 811 C C . TYR A 1 98 ? -3.047 2.498 3.059 1.00 93.12 98 TYR A C 1
ATOM 813 O O . TYR A 1 98 ? -2.659 3.466 3.717 1.00 93.12 98 TYR A O 1
ATOM 821 N N . LEU A 1 99 ? -3.206 1.287 3.575 1.00 91.81 99 LEU A N 1
ATOM 822 C CA . LEU A 1 99 ? -2.726 0.941 4.897 1.00 91.81 99 LEU A CA 1
ATOM 823 C C . LEU A 1 99 ? -1.401 0.184 4.802 1.00 91.81 99 LEU A C 1
ATOM 825 O O . LEU A 1 99 ? -1.301 -0.829 4.108 1.00 91.81 99 LEU A O 1
ATOM 829 N N . ALA A 1 100 ? -0.398 0.643 5.552 1.00 89.88 100 ALA A N 1
ATOM 830 C CA . ALA A 1 100 ? 0.842 -0.098 5.737 1.00 89.88 100 ALA A CA 1
ATOM 831 C C . ALA A 1 100 ? 0.603 -1.331 6.625 1.00 89.88 100 ALA A C 1
ATOM 833 O O . ALA A 1 100 ? 0.078 -1.237 7.732 1.00 89.88 100 ALA A O 1
ATOM 834 N N . THR A 1 101 ? 1.027 -2.496 6.152 1.00 86.44 101 THR A N 1
ATOM 835 C CA . THR A 1 101 ? 0.928 -3.778 6.857 1.00 86.44 101 THR A CA 1
ATOM 836 C C . THR A 1 101 ? 2.285 -4.477 6.865 1.00 86.44 101 THR A C 1
ATOM 838 O O . THR A 1 101 ? 3.216 -4.075 6.169 1.00 86.44 101 THR A O 1
ATOM 841 N N . ARG A 1 102 ? 2.407 -5.594 7.593 1.00 80.44 102 ARG A N 1
ATOM 842 C CA . ARG A 1 102 ? 3.642 -6.401 7.582 1.00 80.44 102 ARG A CA 1
ATOM 843 C C . ARG A 1 102 ? 3.984 -7.020 6.217 1.00 80.44 102 ARG A C 1
ATOM 845 O O . ARG A 1 102 ? 5.097 -7.507 6.051 1.00 80.44 102 ARG A O 1
ATOM 852 N N . TRP A 1 103 ? 3.042 -7.039 5.274 1.00 80.19 103 TRP A N 1
ATOM 853 C CA . TRP A 1 103 ? 3.210 -7.650 3.951 1.00 80.19 103 TRP A CA 1
ATOM 854 C C . TRP A 1 103 ? 3.390 -6.625 2.827 1.00 80.19 103 TRP A C 1
ATOM 856 O O . TRP A 1 103 ? 3.739 -7.000 1.711 1.00 80.19 103 TRP A O 1
ATOM 866 N N . GLY A 1 104 ? 3.169 -5.341 3.111 1.00 90.50 104 GLY A N 1
ATOM 867 C CA . GLY A 1 104 ? 3.151 -4.277 2.114 1.00 90.50 104 GLY A CA 1
ATOM 868 C C . GLY A 1 104 ? 2.020 -3.291 2.367 1.00 90.50 104 GLY A C 1
ATOM 869 O O . GLY A 1 104 ? 1.561 -3.145 3.500 1.00 90.50 104 GLY A O 1
ATOM 870 N N . PHE A 1 105 ? 1.565 -2.622 1.314 1.00 92.06 105 PHE A N 1
ATOM 871 C CA . PHE A 1 105 ? 0.499 -1.627 1.392 1.00 92.06 105 PHE A CA 1
ATOM 872 C C . PHE A 1 105 ? -0.789 -2.206 0.813 1.00 92.06 105 PHE A C 1
ATOM 874 O O . PHE A 1 105 ? -0.855 -2.467 -0.387 1.00 92.06 105 PHE A O 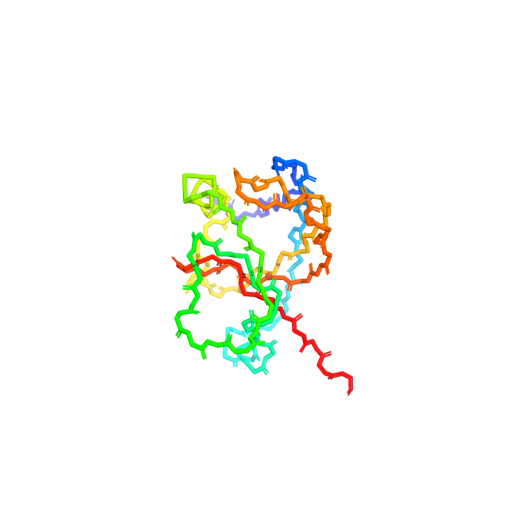1
ATOM 881 N N . LEU A 1 106 ? -1.802 -2.404 1.656 1.00 92.38 106 LEU A N 1
ATOM 882 C CA . LEU A 1 106 ? -3.132 -2.808 1.200 1.00 92.38 106 LEU A CA 1
ATOM 883 C C . LEU A 1 106 ? -3.913 -1.569 0.792 1.00 92.38 106 LEU A C 1
ATOM 885 O O . LEU A 1 106 ? -3.943 -0.591 1.543 1.00 92.38 106 LEU A O 1
ATOM 889 N N . GLN A 1 107 ? -4.529 -1.607 -0.386 1.00 93.69 107 GLN A N 1
ATOM 890 C CA . GLN A 1 107 ? -5.350 -0.499 -0.845 1.00 93.69 107 GLN A CA 1
ATOM 891 C C . GLN A 1 107 ? -6.664 -0.475 -0.063 1.00 93.69 107 GLN A C 1
ATOM 893 O O . GLN A 1 107 ? -7.249 -1.515 0.246 1.00 93.69 107 GLN A O 1
ATOM 898 N N . LEU A 1 108 ? -7.122 0.729 0.261 1.00 92.00 108 LEU A N 1
ATOM 899 C CA . LEU A 1 108 ? -8.441 0.988 0.806 1.00 92.00 108 LEU A CA 1
ATOM 900 C C . LEU A 1 108 ? -9.357 1.431 -0.332 1.00 92.00 108 LEU A C 1
ATOM 902 O O . LEU A 1 108 ? -9.071 2.406 -1.029 1.00 92.00 108 LEU A O 1
ATOM 906 N N . VAL A 1 109 ? -10.473 0.730 -0.499 1.00 87.38 109 VAL A N 1
ATOM 907 C CA . VAL A 1 109 ? -11.548 1.124 -1.409 1.00 87.38 109 VAL A CA 1
ATOM 908 C C . VAL A 1 109 ? -12.767 1.414 -0.551 1.00 87.38 109 VAL A C 1
ATOM 910 O O . VAL A 1 109 ? -13.445 0.505 -0.069 1.00 87.38 109 VAL A O 1
ATOM 913 N N . CYS A 1 110 ? -13.039 2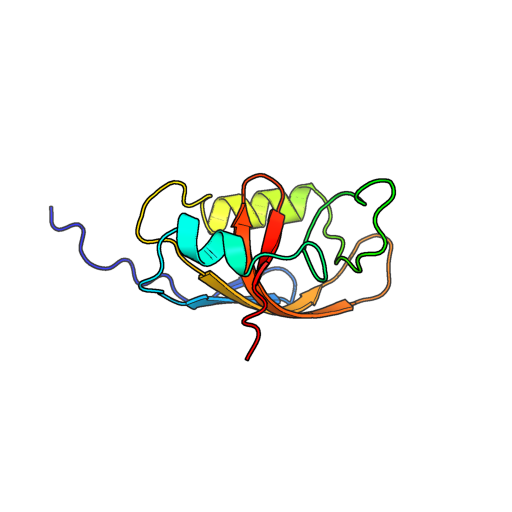.700 -0.333 1.00 66.88 110 CYS A N 1
ATOM 914 C CA . CYS A 1 110 ? -14.328 3.107 0.206 1.00 66.88 110 CYS A CA 1
ATOM 915 C C . CYS A 1 110 ? -15.365 2.829 -0.882 1.00 66.88 110 CYS A C 1
ATOM 917 O O . CYS A 1 110 ? -15.360 3.488 -1.920 1.00 66.88 110 CYS A O 1
ATOM 919 N N . LYS A 1 111 ? -16.204 1.812 -0.679 1.00 55.00 111 LYS A N 1
ATOM 920 C CA . LYS A 1 111 ? -17.406 1.648 -1.494 1.00 55.00 111 LYS A CA 1
ATOM 921 C C . LYS A 1 111 ? -18.333 2.807 -1.132 1.00 55.00 111 LYS A C 1
ATOM 923 O O . LYS A 1 111 ? -18.740 2.897 0.025 1.00 55.00 111 LYS A O 1
ATOM 928 N N . GLU A 1 112 ? -18.562 3.709 -2.083 1.00 45.91 112 GLU A N 1
ATOM 929 C CA . GLU A 1 112 ? -19.673 4.668 -2.015 1.00 45.91 112 GLU A CA 1
ATOM 930 C C . GLU A 1 112 ? -21.022 3.938 -1.969 1.00 45.91 112 GLU A C 1
ATOM 932 O O . GLU A 1 112 ? -21.134 2.848 -2.584 1.00 45.91 112 GLU A O 1
#

Radius of gyration: 14.09 Å; chains: 1; bounding box: 34×34×45 Å

Secondary structure (DSSP, 8-state):
----------EEETTEEEEEEE----HHHHTTTEEEEEEEESSPPTT----EEE--HHHHHHHHHHH----SSSPEEEEEEEEE--SSSPPEEEEEEEEEETTEEEEE----

Organism: NCBI:txid2480627

pLDDT: mean 80.12, std 15.69, range [32.75, 95.44]